Protein AF-A0A946DIP9-F1 (afdb_monomer_lite)

Radius of gyration: 18.05 Å; chains: 1; bounding box: 41×34×54 Å

pLDDT: mean 86.08, std 14.69, range [41.66, 98.25]

Foldseek 3Di:
DPPPDFKEKEKEWDWDFQLVCQCVVVVVPPDDSVVSLVVQQVVVCVVVVNPDSDGDPVRIQTFKMWIWIDDPPDIDTDIDGPDDDDPPQNHSVSRVVVVVVVCVVRVGHYHYDPPPD

Sequence (117 aa):
MKKTTMNVFAFQIKTVPDLDAGRKFWNLGNLGDEETGAVMHSKRRQETNSISNSLRQHFQKVVSISAVYRADENIKIWSFGEGTLSEIESTESGLLREFYRHIETHGPALVSWNGAA

Structure (mmCIF, N/CA/C/O backbone):
data_AF-A0A946DIP9-F1
#
_entry.id   AF-A0A946DIP9-F1
#
loop_
_atom_site.group_PDB
_atom_site.id
_atom_site.type_symbol
_atom_site.label_atom_id
_atom_site.label_alt_id
_atom_site.label_comp_id
_atom_site.label_asym_id
_atom_site.label_entity_id
_atom_site.label_seq_id
_atom_site.pdbx_PDB_ins_code
_atom_site.Cartn_x
_atom_site.Cartn_y
_atom_site.Cartn_z
_atom_site.occupancy
_atom_site.B_iso_or_equiv
_atom_site.auth_seq_id
_atom_site.auth_comp_id
_atom_site.auth_asym_id
_atom_site.auth_atom_id
_atom_site.pdbx_PDB_model_num
ATOM 1 N N . MET A 1 1 ? -23.112 6.268 33.426 1.00 47.03 1 MET A N 1
ATOM 2 C CA . MET A 1 1 ? -23.061 6.306 31.946 1.00 47.03 1 MET A CA 1
ATOM 3 C C . MET A 1 1 ? -21.891 5.439 31.491 1.00 47.03 1 MET A C 1
ATOM 5 O O . MET A 1 1 ? -20.764 5.775 31.828 1.00 47.03 1 MET A O 1
ATOM 9 N N . LYS A 1 2 ? -22.122 4.301 30.817 1.00 50.41 2 LYS A N 1
ATOM 10 C CA . LYS A 1 2 ? -21.024 3.512 30.226 1.00 50.41 2 LYS A CA 1
ATOM 11 C C . LYS A 1 2 ? -20.497 4.288 29.020 1.00 50.41 2 LYS A C 1
ATOM 13 O O . LYS A 1 2 ? -21.230 4.484 28.053 1.00 50.41 2 LYS A O 1
ATOM 18 N N . LYS A 1 3 ? -19.259 4.777 29.097 1.00 57.69 3 LYS A N 1
ATOM 19 C CA . LYS A 1 3 ? -18.584 5.400 27.956 1.00 57.69 3 LYS A CA 1
ATOM 20 C C . LYS A 1 3 ? -18.417 4.296 26.913 1.00 57.69 3 LYS A C 1
ATOM 22 O O . LYS A 1 3 ? -17.703 3.335 27.162 1.00 57.69 3 LYS A O 1
ATOM 27 N N . THR A 1 4 ? -19.151 4.371 25.807 1.00 57.84 4 THR A N 1
ATOM 28 C CA . THR A 1 4 ? -18.975 3.414 24.709 1.00 57.84 4 THR A CA 1
ATOM 29 C C . THR A 1 4 ? -17.699 3.831 23.996 1.00 57.84 4 THR A C 1
ATOM 31 O O . THR A 1 4 ? -17.671 4.839 23.292 1.00 57.84 4 THR A O 1
ATOM 34 N N . THR A 1 5 ? -16.596 3.158 24.297 1.00 65.25 5 THR A N 1
ATOM 35 C CA . THR A 1 5 ? -15.295 3.457 23.711 1.00 65.25 5 THR A CA 1
ATOM 36 C C . THR A 1 5 ? -15.175 2.727 22.385 1.00 65.25 5 THR A C 1
ATOM 38 O O . THR A 1 5 ? -15.084 1.512 22.330 1.00 65.25 5 THR A O 1
ATOM 41 N N . MET A 1 6 ? -15.215 3.488 21.294 1.00 82.12 6 MET A N 1
ATOM 42 C CA . MET A 1 6 ? -15.003 2.951 19.954 1.00 82.12 6 MET A CA 1
ATOM 43 C C . MET A 1 6 ? -13.554 2.461 19.809 1.00 82.12 6 MET A C 1
ATOM 45 O O . MET A 1 6 ? -12.618 3.184 20.180 1.00 82.12 6 MET A O 1
ATOM 49 N N . ASN A 1 7 ? -13.382 1.254 19.266 1.00 90.00 7 ASN A N 1
ATOM 50 C CA . ASN A 1 7 ? -12.073 0.733 18.882 1.00 90.00 7 ASN A CA 1
ATOM 51 C C . ASN A 1 7 ? -11.547 1.537 17.691 1.00 90.00 7 ASN A C 1
ATOM 53 O O . ASN A 1 7 ? -12.286 1.785 16.737 1.00 90.00 7 ASN A O 1
ATOM 57 N N . VAL A 1 8 ? -10.282 1.945 17.740 1.00 93.19 8 VAL A N 1
ATOM 58 C CA . VAL A 1 8 ? -9.651 2.745 16.682 1.00 93.19 8 VAL A CA 1
ATOM 59 C C . VAL A 1 8 ? -8.438 2.002 16.163 1.00 93.19 8 VAL A C 1
ATOM 61 O O . VAL A 1 8 ? -7.604 1.556 16.948 1.00 93.19 8 VAL A O 1
ATOM 64 N N . PHE A 1 9 ? -8.328 1.909 14.844 1.00 93.31 9 PHE A N 1
ATOM 65 C CA . PHE A 1 9 ? -7.161 1.383 14.162 1.00 93.31 9 PHE A CA 1
ATOM 66 C C . PHE A 1 9 ? -6.549 2.487 13.306 1.00 93.31 9 PHE A C 1
ATOM 68 O O . PHE A 1 9 ? -7.043 2.807 12.224 1.00 93.31 9 PHE A O 1
ATOM 75 N N . ALA A 1 10 ? -5.508 3.117 13.848 1.00 93.62 10 ALA A N 1
ATOM 76 C CA . ALA A 1 10 ? -4.766 4.175 13.186 1.00 93.62 10 ALA A CA 1
ATOM 77 C C . ALA A 1 10 ? -3.556 3.576 12.470 1.00 93.62 10 ALA A C 1
ATOM 79 O O . ALA A 1 10 ? -2.758 2.899 13.112 1.00 93.62 10 ALA A O 1
ATOM 80 N N . PHE A 1 11 ? -3.402 3.804 11.169 1.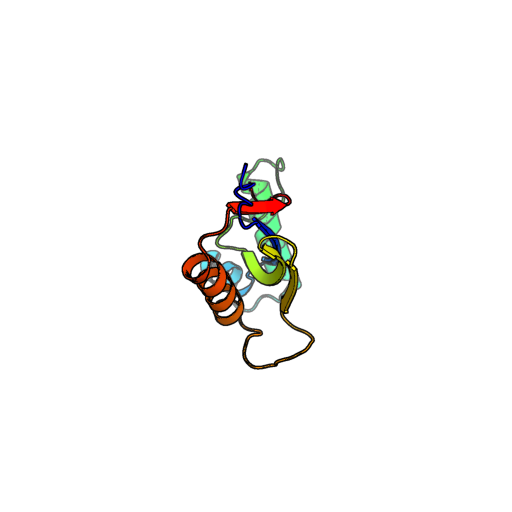00 93.12 11 PHE A N 1
ATOM 81 C CA . PHE A 1 11 ? -2.367 3.138 10.379 1.00 93.12 11 PHE A CA 1
ATOM 82 C C . PHE A 1 11 ? -1.759 4.026 9.292 1.00 93.12 11 PHE A C 1
ATOM 84 O O . PHE A 1 11 ? -2.320 5.047 8.878 1.00 93.12 11 PHE A O 1
ATOM 91 N N . GLN A 1 12 ? -0.592 3.596 8.819 1.00 92.69 12 GLN A N 1
ATOM 92 C CA . GLN A 1 12 ? 0.097 4.135 7.659 1.00 92.69 12 GLN A CA 1
ATOM 93 C C . GLN A 1 12 ? 0.593 2.987 6.776 1.00 92.69 12 GLN A C 1
ATOM 95 O O . GLN A 1 12 ? 1.159 2.013 7.272 1.00 92.69 12 GLN A O 1
ATOM 100 N N . ILE A 1 13 ? 0.417 3.133 5.464 1.00 91.12 13 ILE A N 1
ATOM 101 C CA . ILE A 1 13 ? 0.904 2.181 4.462 1.00 91.12 13 ILE A CA 1
ATOM 102 C C . ILE A 1 13 ? 2.079 2.826 3.734 1.00 91.12 13 ILE A C 1
ATOM 104 O O . ILE A 1 13 ? 2.010 3.979 3.302 1.00 91.12 13 ILE A O 1
ATOM 108 N N . LYS A 1 14 ? 3.186 2.094 3.621 1.00 91.12 14 LYS A N 1
ATOM 109 C CA . LYS A 1 14 ? 4.362 2.513 2.860 1.00 91.12 14 LYS A CA 1
ATOM 110 C C . LYS A 1 14 ? 4.480 1.679 1.602 1.00 91.12 14 LYS A C 1
ATOM 112 O O . LYS A 1 14 ? 4.412 0.450 1.649 1.00 91.12 14 LYS A O 1
ATOM 117 N N . THR A 1 15 ? 4.676 2.375 0.491 1.00 92.19 15 THR A N 1
ATOM 118 C CA . THR A 1 15 ? 4.809 1.777 -0.829 1.00 92.19 15 THR A CA 1
ATOM 119 C C . THR A 1 15 ? 6.110 2.195 -1.498 1.00 92.19 15 THR A C 1
ATOM 121 O O . THR A 1 15 ? 6.679 3.247 -1.197 1.00 92.19 15 THR A O 1
ATOM 124 N N . VAL A 1 16 ? 6.565 1.356 -2.421 1.00 93.75 16 VAL A N 1
ATOM 125 C CA . VAL A 1 16 ? 7.614 1.655 -3.404 1.00 93.75 16 VAL A CA 1
ATOM 126 C C . VAL A 1 16 ? 7.035 1.482 -4.812 1.00 93.75 16 VAL A C 1
ATOM 128 O O . VAL A 1 16 ? 5.964 0.883 -4.951 1.00 93.75 16 VAL A O 1
ATOM 131 N N . PRO A 1 17 ? 7.683 1.996 -5.870 1.00 96.31 17 PRO A N 1
ATOM 132 C CA . PRO A 1 17 ? 7.284 1.678 -7.236 1.00 96.31 17 PRO A CA 1
ATOM 133 C C . PRO A 1 17 ? 7.282 0.165 -7.484 1.00 96.31 17 PRO A C 1
ATOM 135 O O . PRO A 1 17 ? 8.263 -0.517 -7.192 1.00 96.31 17 PRO A O 1
ATOM 138 N N . ASP A 1 18 ? 6.197 -0.355 -8.052 1.00 96.62 18 ASP A N 1
ATOM 139 C CA . ASP A 1 18 ? 6.156 -1.723 -8.567 1.00 96.62 18 ASP A CA 1
ATOM 140 C C . ASP A 1 18 ? 6.853 -1.764 -9.934 1.00 96.62 18 ASP A C 1
ATOM 142 O O . ASP A 1 18 ? 6.256 -1.504 -10.986 1.00 96.62 18 ASP A O 1
ATOM 146 N N . LEU A 1 19 ? 8.158 -2.033 -9.898 1.00 96.94 19 LEU A N 1
ATOM 147 C CA . LEU A 1 19 ? 9.013 -2.054 -11.082 1.00 96.94 19 LEU A CA 1
ATOM 148 C C . LEU A 1 19 ? 8.652 -3.201 -12.031 1.00 96.94 19 LEU A C 1
ATOM 150 O O . LEU A 1 19 ? 8.752 -3.033 -13.246 1.00 96.94 19 LEU A O 1
ATOM 154 N N . ASP A 1 20 ? 8.179 -4.334 -11.512 1.00 95.69 20 ASP A N 1
ATOM 155 C CA . ASP A 1 20 ? 7.777 -5.479 -12.333 1.00 95.69 20 ASP A CA 1
ATOM 156 C C . ASP A 1 20 ? 6.494 -5.163 -13.106 1.00 95.69 20 ASP A C 1
ATOM 158 O O . ASP A 1 20 ? 6.418 -5.390 -14.322 1.00 95.69 20 ASP A O 1
ATOM 162 N N . ALA A 1 21 ? 5.513 -4.546 -12.438 1.00 96.12 21 ALA A N 1
ATOM 163 C CA . ALA A 1 21 ? 4.325 -4.018 -13.102 1.00 96.12 21 ALA A CA 1
ATOM 164 C C . ALA A 1 21 ? 4.693 -2.948 -14.139 1.00 96.12 21 ALA A C 1
ATOM 166 O O . ALA A 1 21 ? 4.170 -2.974 -15.256 1.00 96.12 21 ALA A O 1
ATOM 167 N N . GLY A 1 22 ? 5.624 -2.045 -13.809 1.00 97.12 22 GLY A N 1
ATOM 168 C CA . GLY A 1 22 ? 6.128 -1.026 -14.730 1.00 97.12 22 GLY A CA 1
ATOM 169 C C . GLY A 1 22 ? 6.762 -1.625 -15.990 1.00 97.12 22 GLY A C 1
ATOM 170 O O . GLY A 1 22 ? 6.370 -1.274 -17.108 1.00 97.12 22 GLY A O 1
ATOM 171 N N . ARG A 1 23 ? 7.689 -2.580 -15.831 1.00 97.62 23 ARG A N 1
ATOM 172 C CA . ARG A 1 23 ? 8.333 -3.282 -16.955 1.00 97.62 23 ARG A CA 1
ATOM 173 C C . ARG A 1 23 ? 7.317 -3.962 -17.854 1.00 97.62 23 ARG A C 1
ATOM 175 O O . ARG A 1 23 ? 7.398 -3.826 -19.076 1.00 97.62 23 ARG A O 1
ATOM 182 N N . LYS A 1 24 ? 6.344 -4.652 -17.255 1.00 96.75 24 LYS A N 1
ATOM 183 C CA . LYS A 1 24 ? 5.291 -5.362 -17.984 1.00 96.75 24 LYS A CA 1
ATOM 184 C C . LYS A 1 24 ? 4.354 -4.407 -18.721 1.00 96.75 24 LYS A C 1
ATOM 186 O O . LYS A 1 24 ? 4.038 -4.650 -19.882 1.00 96.75 24 LYS A O 1
ATOM 191 N N . PHE A 1 25 ? 3.915 -3.330 -18.073 1.00 96.94 25 PHE A N 1
ATOM 192 C CA . PHE A 1 25 ? 2.918 -2.416 -18.634 1.00 96.94 25 PHE A CA 1
ATOM 193 C C . PHE A 1 25 ? 3.458 -1.604 -19.817 1.00 96.94 25 PHE A C 1
ATOM 195 O O . PHE A 1 25 ? 2.760 -1.436 -20.815 1.00 96.94 25 PHE A O 1
ATOM 202 N N . TRP A 1 26 ? 4.706 -1.130 -19.736 1.00 96.38 26 TRP A N 1
ATOM 203 C CA . TRP A 1 26 ? 5.335 -0.340 -20.804 1.00 96.38 26 TRP A CA 1
ATOM 204 C C . TRP A 1 26 ? 6.281 -1.142 -21.706 1.00 96.38 26 TRP A C 1
ATOM 206 O O . TRP A 1 26 ? 6.971 -0.544 -22.529 1.00 96.38 26 TRP A O 1
ATOM 216 N N . ASN A 1 27 ? 6.297 -2.473 -21.582 1.00 97.06 27 ASN A N 1
ATOM 217 C CA . ASN A 1 27 ? 7.144 -3.372 -22.369 1.00 97.06 27 ASN A CA 1
ATOM 218 C 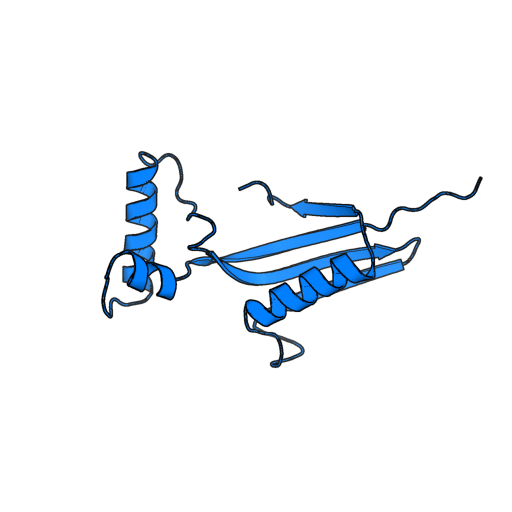C . ASN A 1 27 ? 8.631 -2.959 -22.355 1.00 97.06 27 ASN A C 1
ATOM 220 O O . ASN A 1 27 ? 9.269 -2.820 -23.398 1.00 97.06 27 ASN A O 1
ATOM 224 N N . LEU A 1 28 ? 9.173 -2.727 -21.157 1.00 96.31 28 LEU A N 1
ATOM 225 C CA . LEU A 1 28 ? 10.520 -2.172 -20.958 1.00 96.31 28 LEU A CA 1
ATOM 226 C C . LEU A 1 28 ? 11.639 -3.226 -20.997 1.00 96.31 28 LEU A C 1
ATOM 228 O O . LEU A 1 28 ? 12.806 -2.892 -20.814 1.00 96.31 28 LEU A O 1
ATOM 232 N N . GLY A 1 29 ? 11.304 -4.499 -21.222 1.00 94.69 29 GLY A N 1
ATOM 233 C CA . GLY A 1 29 ? 12.276 -5.590 -21.230 1.00 94.69 29 GLY A CA 1
ATOM 234 C C . GLY A 1 29 ? 13.042 -5.691 -19.907 1.00 94.69 29 GLY A C 1
ATOM 235 O O . GLY A 1 29 ? 12.443 -5.647 -18.835 1.00 94.69 29 GLY A O 1
ATOM 236 N N . ASN A 1 30 ? 14.368 -5.804 -19.999 1.00 92.94 30 ASN A N 1
ATOM 237 C CA . ASN A 1 30 ? 15.263 -6.022 -18.858 1.00 92.94 30 ASN A CA 1
ATOM 238 C C . ASN A 1 30 ? 15.976 -4.738 -18.398 1.00 92.94 30 ASN A C 1
ATOM 240 O O . ASN A 1 30 ? 17.111 -4.816 -17.931 1.00 92.94 30 ASN A O 1
ATOM 244 N N . LEU A 1 31 ? 15.352 -3.562 -18.557 1.00 96.44 31 LEU A N 1
ATOM 245 C CA . LEU A 1 31 ? 15.891 -2.321 -17.984 1.00 96.44 31 LEU A CA 1
ATOM 246 C C . LEU A 1 31 ? 16.182 -2.492 -16.487 1.00 96.44 31 LEU A C 1
ATOM 248 O O . LEU A 1 31 ? 15.420 -3.158 -15.770 1.00 96.44 31 LEU A O 1
ATOM 252 N N . GLY A 1 32 ? 17.248 -1.848 -16.010 1.00 97.75 32 GLY A N 1
ATOM 253 C CA . GLY A 1 32 ? 17.600 -1.817 -14.595 1.00 97.75 32 GLY A CA 1
ATOM 254 C C . GLY A 1 32 ? 16.503 -1.177 -13.743 1.00 97.75 32 GLY A C 1
ATOM 255 O O . GLY A 1 32 ? 15.599 -0.509 -14.254 1.00 97.75 32 GLY A O 1
ATOM 256 N N . ASP A 1 33 ? 16.547 -1.405 -12.431 1.00 97.44 33 ASP A N 1
ATOM 257 C CA . ASP A 1 33 ? 15.527 -0.899 -11.501 1.00 97.44 33 ASP A CA 1
ATOM 258 C C . ASP A 1 33 ? 15.437 0.631 -11.516 1.00 97.44 33 ASP A C 1
ATOM 260 O O . ASP A 1 33 ? 14.343 1.196 -11.588 1.00 97.44 33 ASP A O 1
ATOM 264 N N . GLU A 1 34 ? 16.590 1.301 -11.527 1.00 97.50 34 GLU A N 1
ATOM 265 C CA . GLU A 1 34 ? 16.682 2.761 -11.590 1.00 97.50 34 GLU A CA 1
ATOM 266 C C . GLU A 1 34 ? 16.086 3.312 -12.893 1.00 97.50 34 GLU A C 1
ATOM 268 O O . GLU A 1 34 ? 15.24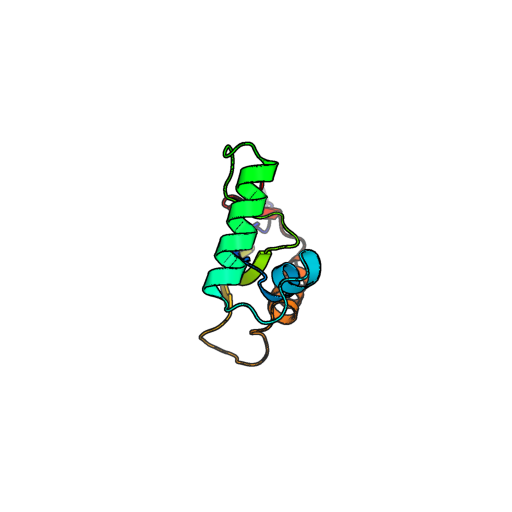9 4.217 -12.871 1.00 97.50 34 GLU A O 1
ATOM 273 N N . GLU A 1 35 ? 16.457 2.724 -14.032 1.00 98.12 35 GLU A N 1
ATOM 274 C CA . GLU A 1 35 ? 15.970 3.124 -15.357 1.00 98.12 35 GLU A CA 1
ATOM 275 C C . GLU A 1 35 ? 14.464 2.884 -15.487 1.00 98.12 35 GLU A C 1
ATOM 277 O O . GLU A 1 35 ? 13.726 3.743 -15.976 1.00 98.12 35 GLU A O 1
ATOM 282 N N . THR A 1 36 ? 13.990 1.740 -14.988 1.00 98.25 36 THR A N 1
ATOM 283 C CA . THR A 1 36 ? 12.565 1.407 -14.935 1.00 98.25 36 THR A CA 1
ATOM 284 C C . THR A 1 36 ? 11.817 2.457 -14.120 1.00 98.25 36 THR A C 1
ATOM 286 O O . THR A 1 36 ? 10.884 3.073 -14.636 1.00 98.25 36 THR A O 1
ATOM 289 N N . GLY A 1 37 ? 12.255 2.739 -12.889 1.00 97.44 37 GLY A N 1
ATOM 290 C CA . GLY A 1 37 ? 11.639 3.756 -12.033 1.00 97.44 37 GLY A CA 1
ATOM 291 C C . GLY A 1 37 ? 11.627 5.147 -12.679 1.00 97.44 37 GLY A C 1
ATOM 292 O O . GLY A 1 37 ? 10.609 5.848 -12.641 1.00 97.44 37 GLY A O 1
ATOM 293 N N . ALA A 1 38 ? 12.715 5.530 -13.352 1.00 97.44 38 ALA A N 1
ATOM 294 C CA . ALA A 1 38 ? 12.798 6.789 -14.088 1.00 97.44 38 ALA A CA 1
ATOM 295 C C . ALA A 1 38 ? 11.762 6.867 -15.221 1.00 97.44 38 ALA A C 1
ATOM 297 O O . ALA A 1 38 ? 11.088 7.896 -15.371 1.00 97.44 38 ALA A O 1
ATOM 298 N N . VAL A 1 39 ? 11.575 5.780 -15.981 1.00 97.88 39 VAL A N 1
ATOM 299 C CA . VAL A 1 39 ? 10.534 5.689 -17.014 1.00 97.88 39 VAL A CA 1
ATOM 300 C C . VAL A 1 39 ? 9.142 5.811 -16.396 1.00 97.88 39 VAL A C 1
ATOM 302 O O . VAL A 1 39 ? 8.346 6.617 -16.883 1.00 97.88 39 VAL A O 1
ATOM 305 N N . MET A 1 40 ? 8.854 5.092 -15.305 1.00 98.00 40 MET A N 1
ATOM 306 C CA . MET A 1 40 ? 7.549 5.142 -14.626 1.00 98.00 40 MET A CA 1
ATOM 307 C C . MET A 1 40 ? 7.188 6.571 -14.198 1.00 98.00 40 MET A C 1
ATOM 309 O O . MET A 1 40 ? 6.102 7.072 -14.502 1.00 98.00 40 MET A O 1
ATOM 313 N N . HIS A 1 41 ? 8.118 7.275 -13.547 1.00 97.19 41 HIS A N 1
ATOM 314 C CA . HIS A 1 41 ? 7.892 8.658 -13.128 1.00 97.19 41 HIS A CA 1
ATOM 315 C C . HIS A 1 41 ? 7.841 9.636 -14.312 1.00 97.19 41 HIS A C 1
ATOM 317 O O . HIS A 1 41 ? 7.066 10.592 -14.284 1.00 97.19 41 HIS A O 1
ATOM 323 N N . SER A 1 42 ? 8.609 9.398 -15.380 1.00 97.00 42 SER A N 1
ATOM 324 C CA . SER A 1 42 ? 8.518 10.185 -16.617 1.00 97.00 42 SER A CA 1
ATOM 325 C C . SER A 1 42 ? 7.136 10.062 -17.263 1.00 97.00 42 SER A C 1
ATOM 327 O O . SER A 1 42 ? 6.516 11.078 -17.582 1.00 97.00 42 SER A O 1
ATOM 329 N N . LYS A 1 43 ? 6.606 8.836 -17.372 1.00 96.56 43 LYS A N 1
ATOM 330 C CA . LYS A 1 43 ? 5.244 8.578 -17.859 1.00 96.56 43 LYS A CA 1
ATOM 331 C C . LYS A 1 43 ? 4.208 9.274 -16.987 1.00 96.56 43 LYS A C 1
ATOM 333 O O . LYS A 1 43 ? 3.336 9.961 -17.512 1.00 96.56 43 LYS A O 1
ATOM 338 N N . ARG A 1 44 ? 4.357 9.210 -15.661 1.00 96.50 44 ARG A N 1
ATOM 339 C CA . ARG A 1 44 ? 3.434 9.883 -14.743 1.00 96.50 44 ARG A CA 1
ATOM 340 C C . ARG A 1 44 ? 3.435 11.407 -14.890 1.00 96.50 44 ARG A C 1
ATOM 342 O O . ARG A 1 44 ? 2.368 12.022 -14.862 1.00 96.50 44 ARG A O 1
ATOM 349 N N . ARG A 1 45 ? 4.602 12.026 -15.080 1.00 96.81 45 ARG A N 1
ATOM 350 C CA . ARG A 1 45 ? 4.685 13.470 -15.346 1.00 96.81 45 ARG A CA 1
ATOM 351 C C . ARG A 1 45 ? 4.049 13.834 -16.683 1.00 96.81 45 ARG A C 1
ATOM 353 O O . ARG A 1 45 ? 3.303 14.803 -16.732 1.00 96.81 45 ARG A O 1
ATOM 360 N N . GLN A 1 46 ? 4.263 13.038 -17.732 1.00 96.44 46 GLN A N 1
ATOM 361 C CA . GLN A 1 46 ? 3.597 13.244 -19.026 1.00 96.44 46 GLN A CA 1
ATOM 362 C C . GLN A 1 46 ? 2.069 13.168 -18.886 1.00 96.44 46 GLN A C 1
ATOM 364 O O . GLN A 1 46 ? 1.367 14.059 -19.347 1.00 96.44 46 GLN A O 1
ATOM 369 N N . GLU A 1 47 ? 1.552 12.162 -18.175 1.00 95.69 47 GLU A N 1
ATOM 370 C CA . GLU A 1 47 ? 0.110 11.995 -17.936 1.00 95.69 47 GLU A CA 1
ATOM 371 C C . GLU A 1 47 ? -0.528 13.143 -17.142 1.00 95.69 47 GLU A C 1
ATOM 373 O O . GLU A 1 47 ? -1.731 13.370 -17.249 1.00 95.69 47 GLU A O 1
ATOM 378 N N . THR A 1 48 ? 0.244 13.828 -16.298 1.00 95.94 48 THR A N 1
ATOM 379 C CA . THR A 1 48 ? -0.262 14.875 -15.393 1.00 95.94 48 THR A CA 1
ATOM 380 C C . THR A 1 48 ? 0.104 16.280 -15.822 1.00 95.94 48 THR A C 1
ATOM 382 O O . THR A 1 48 ? -0.174 17.212 -15.073 1.00 95.94 48 THR A O 1
ATOM 385 N N . ASN A 1 49 ? 0.765 16.452 -16.968 1.00 96.12 49 ASN A N 1
ATOM 386 C CA . ASN A 1 49 ? 1.396 17.721 -17.336 1.00 96.12 49 ASN A CA 1
ATOM 387 C C . ASN A 1 49 ? 2.297 18.260 -16.204 1.00 96.12 49 ASN A C 1
ATOM 389 O O . ASN A 1 49 ? 2.267 19.440 -15.866 1.00 96.12 49 ASN A O 1
ATOM 393 N N . SER A 1 50 ? 3.070 17.364 -15.586 1.00 94.31 50 SER A N 1
ATOM 394 C CA . SER A 1 50 ? 3.997 17.625 -14.476 1.00 94.31 50 SER A CA 1
ATOM 395 C C . SER A 1 50 ? 3.361 18.109 -13.164 1.00 94.31 50 SER A C 1
ATOM 397 O O . SER A 1 50 ? 4.091 18.488 -12.252 1.00 94.31 50 SER A O 1
ATOM 399 N N . ILE A 1 51 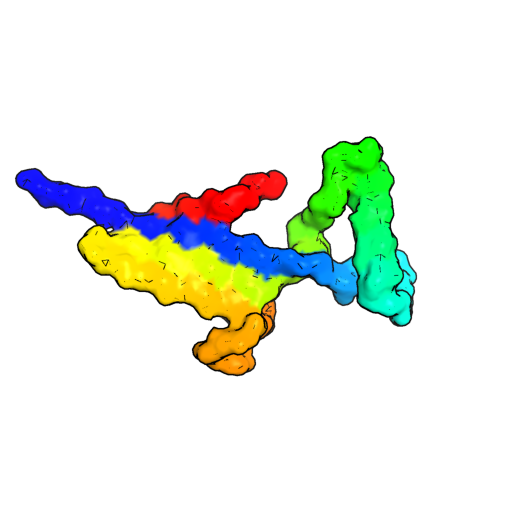? 2.031 18.049 -13.020 1.00 94.88 51 ILE A N 1
ATOM 400 C CA . ILE A 1 51 ? 1.327 18.450 -11.787 1.00 94.88 51 ILE A CA 1
ATOM 401 C C . ILE A 1 51 ? 1.585 17.462 -10.639 1.00 94.88 51 ILE A C 1
ATOM 403 O O . ILE A 1 51 ? 1.591 17.850 -9.472 1.00 94.88 51 ILE A O 1
ATOM 407 N N . SER A 1 52 ? 1.798 16.177 -10.940 1.00 88.94 52 SER A N 1
ATOM 408 C CA . SER A 1 52 ? 2.019 15.153 -9.917 1.00 88.94 52 SER A CA 1
ATOM 409 C C . SER A 1 52 ? 3.080 14.145 -10.340 1.00 88.94 52 SER A C 1
ATOM 411 O O . SER A 1 52 ? 3.110 13.671 -11.475 1.00 88.94 52 SER A O 1
ATOM 413 N N . ASN A 1 53 ? 3.941 13.783 -9.388 1.00 90.12 53 ASN A N 1
ATOM 414 C CA . ASN A 1 53 ? 4.949 12.738 -9.558 1.00 90.12 53 ASN A CA 1
ATOM 415 C C . ASN A 1 53 ? 4.539 11.404 -8.900 1.00 90.12 53 ASN A C 1
ATOM 417 O O . ASN A 1 53 ? 5.262 10.416 -9.025 1.00 90.12 53 ASN A O 1
ATOM 421 N N . SER A 1 54 ? 3.392 11.364 -8.211 1.00 91.44 54 SER A N 1
ATOM 422 C CA . SER A 1 54 ? 2.896 10.175 -7.510 1.00 91.44 54 SER A CA 1
ATOM 423 C C . SER A 1 54 ? 2.375 9.148 -8.504 1.00 91.44 54 SER A C 1
ATOM 425 O O . SER A 1 54 ? 1.483 9.457 -9.294 1.00 91.44 54 SER A O 1
ATOM 427 N N . LEU A 1 55 ? 2.913 7.930 -8.469 1.00 94.50 55 LEU A N 1
ATOM 428 C CA . LEU A 1 55 ? 2.473 6.836 -9.335 1.00 94.50 55 LEU A CA 1
ATOM 429 C C . LEU A 1 55 ? 1.023 6.432 -9.028 1.00 94.50 55 LEU A C 1
ATOM 431 O O . LEU A 1 55 ? 0.555 6.578 -7.898 1.00 94.50 55 LEU A O 1
ATOM 435 N N . ARG A 1 56 ? 0.311 5.905 -10.032 1.00 92.56 56 ARG A N 1
ATOM 436 C CA . ARG A 1 56 ? -1.034 5.335 -9.839 1.00 92.56 56 ARG A CA 1
ATOM 437 C C . ARG A 1 56 ? -0.967 4.144 -8.888 1.00 92.56 56 ARG A C 1
ATOM 439 O O . ARG A 1 56 ? 0.049 3.465 -8.831 1.00 92.56 56 ARG A O 1
ATOM 446 N N . GLN A 1 57 ? -2.067 3.863 -8.196 1.00 91.56 57 GLN A N 1
ATOM 447 C CA . GLN A 1 57 ? -2.109 2.844 -7.144 1.00 91.56 57 GLN A CA 1
ATOM 448 C C . GLN A 1 57 ? -1.654 1.449 -7.607 1.00 91.56 57 GLN A C 1
ATOM 450 O O . GLN A 1 57 ? -0.940 0.781 -6.879 1.00 91.56 57 GLN A O 1
ATOM 455 N N . HIS A 1 58 ? -1.977 1.031 -8.835 1.00 92.75 58 HIS A N 1
ATOM 456 C CA . HIS A 1 58 ? -1.540 -0.263 -9.386 1.00 92.75 58 HIS A CA 1
ATOM 457 C C . HIS A 1 58 ? -0.051 -0.323 -9.784 1.00 92.75 58 HIS A C 1
ATOM 459 O O . HIS A 1 58 ? 0.410 -1.359 -10.243 1.00 92.75 58 HIS A O 1
ATOM 465 N N . PHE A 1 59 ? 0.689 0.782 -9.654 1.00 96.62 59 PHE A N 1
ATOM 466 C CA . PHE A 1 59 ? 2.148 0.845 -9.798 1.00 96.62 59 PHE A CA 1
ATOM 467 C C . PHE A 1 59 ? 2.847 1.053 -8.452 1.00 96.62 59 PHE A C 1
ATOM 469 O O . PHE A 1 59 ? 4.012 1.449 -8.411 1.00 96.62 59 PHE A O 1
ATOM 476 N N . GLN A 1 60 ? 2.128 0.857 -7.352 1.00 94.19 60 GLN A N 1
ATOM 477 C CA . GLN A 1 60 ? 2.661 0.942 -6.007 1.00 94.19 60 GLN A CA 1
ATOM 478 C C . GLN A 1 60 ? 2.617 -0.444 -5.376 1.00 94.19 60 GLN A C 1
ATOM 480 O O . GLN A 1 60 ? 1.570 -1.082 -5.372 1.00 94.19 60 GLN A O 1
ATOM 485 N N . LYS A 1 61 ? 3.747 -0.867 -4.816 1.00 93.62 61 LYS A N 1
ATOM 486 C CA . LYS A 1 61 ? 3.909 -2.118 -4.080 1.00 93.62 61 LYS A CA 1
ATOM 487 C C . LYS A 1 61 ? 4.013 -1.817 -2.594 1.00 93.62 61 LYS A C 1
ATOM 489 O O . LYS A 1 61 ? 4.874 -1.027 -2.195 1.00 93.62 61 LYS A O 1
ATOM 494 N N . VAL A 1 62 ? 3.163 -2.422 -1.771 1.00 92.12 62 VAL A N 1
ATOM 495 C CA . VAL A 1 62 ? 3.213 -2.284 -0.308 1.00 92.12 62 VAL A CA 1
ATOM 496 C C . VAL A 1 62 ? 4.424 -3.029 0.246 1.00 92.12 62 VAL A C 1
ATOM 498 O O . VAL A 1 62 ? 4.589 -4.225 0.024 1.00 92.12 62 VAL A O 1
ATOM 501 N N . VAL A 1 63 ? 5.255 -2.314 1.003 1.00 91.81 63 VAL A N 1
ATOM 502 C CA . VAL A 1 63 ? 6.466 -2.862 1.648 1.00 91.81 63 VAL A CA 1
ATOM 503 C C . VAL A 1 63 ? 6.388 -2.838 3.168 1.00 91.81 63 VAL A C 1
ATOM 505 O O . VAL A 1 63 ? 7.119 -3.557 3.846 1.00 91.81 63 VAL A O 1
ATOM 508 N N . SER A 1 64 ? 5.503 -2.009 3.726 1.00 90.00 64 SER A N 1
ATOM 509 C CA . SER A 1 64 ? 5.283 -1.958 5.165 1.00 90.00 64 SER A CA 1
ATOM 510 C C . SER A 1 64 ? 3.922 -1.369 5.511 1.00 90.00 64 SER A C 1
ATOM 512 O O . SER A 1 64 ? 3.406 -0.485 4.821 1.00 90.00 64 SER A O 1
ATOM 514 N N . ILE A 1 65 ? 3.365 -1.851 6.619 1.00 89.88 65 ILE A N 1
ATOM 515 C CA . ILE A 1 65 ? 2.174 -1.307 7.261 1.00 89.88 65 ILE A CA 1
ATOM 516 C C . ILE A 1 65 ? 2.501 -1.129 8.741 1.00 89.88 65 ILE A C 1
ATOM 518 O O . ILE A 1 65 ? 2.822 -2.094 9.434 1.00 89.88 65 ILE A O 1
ATOM 522 N N . SER A 1 66 ? 2.399 0.099 9.239 1.00 89.31 66 SER A N 1
ATOM 523 C CA . SER A 1 66 ? 2.525 0.395 10.666 1.00 89.31 66 SER A CA 1
ATOM 524 C C . SER A 1 66 ? 1.184 0.841 11.220 1.00 89.31 66 SER A C 1
ATOM 526 O O . SER A 1 66 ? 0.431 1.555 10.552 1.00 89.31 66 SER A O 1
ATOM 528 N N . ALA A 1 67 ? 0.856 0.397 12.433 1.00 90.69 67 ALA A N 1
ATOM 529 C CA . ALA A 1 67 ? -0.437 0.692 13.017 1.00 90.69 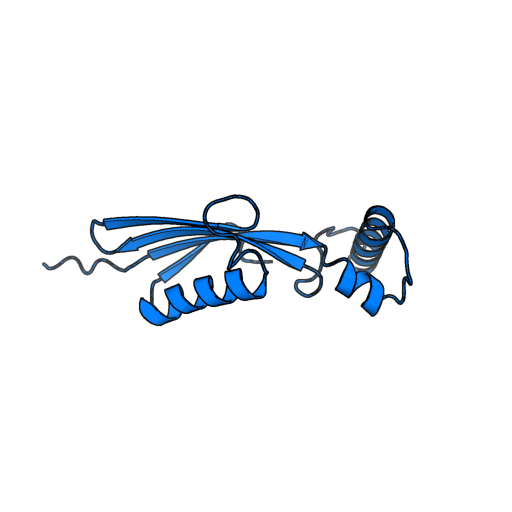67 ALA A CA 1
ATOM 530 C C . ALA A 1 67 ? -0.442 0.717 14.547 1.00 90.69 67 ALA A C 1
ATOM 532 O O . ALA A 1 67 ? 0.309 0.017 15.227 1.00 90.69 67 ALA A O 1
ATOM 533 N N . VAL A 1 68 ? -1.362 1.514 15.080 1.00 91.62 68 VAL A N 1
ATOM 534 C CA . VAL A 1 68 ? -1.727 1.573 16.490 1.00 91.62 68 VAL A CA 1
ATOM 535 C C . VAL A 1 68 ? -3.201 1.217 16.602 1.00 91.62 68 VAL A C 1
ATOM 537 O O . VAL A 1 68 ? -4.065 1.847 15.989 1.00 91.62 68 VAL A O 1
ATOM 540 N N . TYR A 1 69 ? -3.487 0.205 17.407 1.00 91.00 69 TYR A N 1
ATOM 541 C CA . TYR A 1 69 ? -4.835 -0.226 17.721 1.00 91.00 69 TYR A CA 1
ATOM 542 C C . TYR A 1 69 ? -5.168 0.105 19.164 1.00 91.00 69 TYR A C 1
ATOM 544 O O . TYR A 1 69 ? -4.468 -0.300 20.093 1.00 91.00 69 TYR A O 1
ATOM 552 N N . ARG A 1 70 ? -6.262 0.832 19.350 1.00 91.06 70 ARG A N 1
ATOM 553 C CA . ARG A 1 70 ? -6.785 1.195 20.658 1.00 91.06 70 ARG A CA 1
ATOM 554 C C . ARG A 1 70 ? -8.108 0.476 20.877 1.00 91.06 70 ARG A C 1
ATOM 556 O O . ARG A 1 70 ? -9.058 0.720 20.135 1.00 91.06 70 ARG A O 1
ATOM 563 N N . ALA A 1 71 ? -8.160 -0.355 21.913 1.00 87.38 71 ALA A N 1
ATOM 564 C CA . ALA A 1 71 ? -9.370 -1.016 22.392 1.00 87.38 71 ALA A CA 1
ATOM 565 C C . ALA A 1 71 ? -9.596 -0.655 23.859 1.00 87.38 71 ALA A C 1
ATOM 567 O O . ALA A 1 71 ? -8.817 -1.049 24.726 1.00 87.38 71 ALA A O 1
ATOM 568 N N . ASP A 1 72 ? -10.647 0.116 24.130 1.00 84.44 72 ASP A N 1
ATOM 569 C CA . ASP A 1 72 ? -10.935 0.679 25.452 1.00 84.44 72 ASP A CA 1
ATOM 570 C C . ASP A 1 72 ? -9.733 1.435 26.056 1.00 84.44 72 ASP A C 1
ATOM 572 O O . ASP A 1 72 ? -9.357 2.503 25.562 1.00 84.44 72 ASP A O 1
ATOM 576 N N . GLU A 1 73 ? -9.131 0.915 27.124 1.00 83.56 73 GLU A N 1
ATOM 577 C CA . GLU A 1 73 ? -7.944 1.486 27.780 1.00 83.56 73 GLU A CA 1
ATOM 578 C C . GLU A 1 73 ? -6.633 0.835 27.308 1.00 83.56 73 GLU A C 1
ATOM 580 O O . GLU A 1 73 ? -5.548 1.281 27.672 1.00 83.56 73 GLU A O 1
ATOM 585 N N . ASN A 1 74 ? -6.718 -0.192 26.459 1.00 85.88 74 ASN A N 1
ATOM 586 C CA . ASN A 1 74 ? -5.565 -0.918 25.946 1.00 85.88 74 ASN A CA 1
ATOM 587 C C . ASN A 1 74 ? -5.083 -0.335 24.616 1.00 85.88 74 ASN A C 1
ATOM 589 O O . ASN A 1 74 ? -5.874 -0.032 23.717 1.00 85.88 74 ASN A O 1
ATOM 593 N N . ILE A 1 75 ? -3.761 -0.265 24.469 1.00 89.00 75 ILE A N 1
ATOM 594 C CA . ILE A 1 75 ? -3.082 0.106 23.228 1.00 89.00 75 ILE A CA 1
ATOM 595 C C . ILE A 1 75 ? -2.212 -1.069 22.790 1.00 89.00 75 ILE A C 1
ATOM 597 O O . ILE A 1 75 ? -1.450 -1.621 23.582 1.00 89.00 75 ILE A O 1
ATOM 601 N N . LYS A 1 76 ? -2.315 -1.436 21.515 1.00 85.75 76 LYS A N 1
ATOM 602 C CA . LYS A 1 76 ? -1.414 -2.370 20.840 1.00 85.75 76 LYS A CA 1
ATOM 603 C C . LYS A 1 76 ? -0.745 -1.648 19.678 1.00 85.75 76 LYS A C 1
ATOM 605 O O . LYS A 1 76 ? -1.400 -0.901 18.955 1.00 85.75 76 LYS A O 1
ATOM 610 N N . ILE A 1 77 ? 0.554 -1.862 19.517 1.00 84.19 77 ILE A N 1
ATOM 611 C CA . ILE A 1 77 ? 1.357 -1.266 18.448 1.00 84.19 77 ILE A CA 1
ATOM 612 C C . ILE A 1 77 ? 1.910 -2.406 17.604 1.00 84.19 77 ILE A C 1
ATOM 614 O O . ILE A 1 77 ? 2.453 -3.366 18.152 1.00 84.19 77 ILE A O 1
ATOM 618 N N . TRP A 1 78 ? 1.772 -2.285 16.288 1.00 73.81 78 TRP A N 1
ATOM 619 C CA . TRP A 1 78 ? 2.257 -3.266 15.326 1.00 73.81 78 TRP A CA 1
ATOM 620 C C . TRP A 1 78 ? 2.997 -2.574 14.185 1.00 73.81 78 TRP A C 1
ATOM 622 O O . TRP A 1 78 ? 2.640 -1.472 13.762 1.00 73.81 78 TRP A O 1
ATOM 632 N N . SER A 1 79 ? 4.019 -3.246 13.668 1.00 68.81 79 SER A N 1
ATOM 633 C CA . SER A 1 79 ? 4.686 -2.874 12.428 1.00 68.81 79 SER A CA 1
ATOM 634 C C . SER A 1 79 ? 4.964 -4.150 11.653 1.00 68.81 79 SER A C 1
ATOM 636 O O . SER A 1 79 ? 5.650 -5.033 12.159 1.00 68.81 79 SER A O 1
ATOM 638 N N . PHE A 1 80 ? 4.422 -4.235 10.446 1.00 67.56 80 PHE A N 1
ATOM 639 C CA . PHE A 1 80 ? 4.645 -5.330 9.512 1.00 67.56 80 PHE A CA 1
ATOM 640 C C . PHE A 1 80 ? 5.509 -4.807 8.360 1.00 67.56 80 PHE A C 1
ATOM 642 O O . PHE A 1 80 ? 5.298 -3.682 7.886 1.00 67.56 80 PHE A O 1
ATOM 649 N N . GLY A 1 81 ? 6.496 -5.580 7.912 1.00 60.16 81 GLY A N 1
ATOM 650 C CA . GLY A 1 81 ? 7.350 -5.191 6.789 1.00 60.16 81 GLY A CA 1
ATOM 651 C C . GLY A 1 81 ? 8.680 -5.930 6.739 1.00 60.16 81 GLY A C 1
ATOM 652 O O . GLY A 1 81 ? 9.024 -6.711 7.626 1.00 60.16 81 GLY A O 1
ATOM 653 N N . GLU A 1 82 ? 9.435 -5.662 5.681 1.00 53.31 82 GLU A N 1
ATOM 654 C CA . GLU A 1 82 ? 10.773 -6.210 5.482 1.00 53.31 82 GLU A CA 1
ATOM 655 C C . GLU A 1 82 ? 11.735 -5.644 6.548 1.00 53.31 82 GLU A C 1
ATOM 657 O O . GLU A 1 82 ? 11.936 -4.432 6.625 1.00 53.31 82 GLU A O 1
ATOM 662 N N . GLY A 1 83 ? 12.297 -6.507 7.410 1.00 53.19 83 GLY A N 1
ATOM 663 C CA . GLY A 1 83 ? 13.417 -6.132 8.285 1.00 53.19 83 GLY A CA 1
ATOM 664 C C . GLY A 1 83 ? 13.371 -6.494 9.776 1.00 53.19 83 GLY A C 1
ATOM 665 O O . GLY A 1 83 ? 14.435 -6.418 10.384 1.00 53.19 83 GLY A O 1
ATOM 666 N N . THR A 1 84 ? 12.258 -6.903 10.417 1.00 43.84 84 THR A N 1
ATOM 667 C CA . THR A 1 84 ? 12.326 -7.601 11.738 1.00 43.84 84 THR A CA 1
ATOM 668 C C . THR A 1 84 ? 11.025 -8.280 12.213 1.00 43.84 84 THR A C 1
ATOM 670 O O . THR A 1 84 ? 9.938 -7.734 12.068 1.00 43.84 84 THR A O 1
ATOM 673 N N . LEU A 1 85 ? 11.204 -9.437 12.882 1.00 41.66 85 LEU A N 1
ATOM 674 C CA . LEU A 1 85 ? 10.266 -10.277 13.664 1.00 41.66 85 LEU A CA 1
ATOM 675 C C . LEU A 1 85 ? 9.119 -10.991 12.924 1.00 41.66 85 LEU A C 1
ATOM 677 O O . LEU A 1 85 ? 8.061 -11.243 13.488 1.00 41.66 85 LEU A O 1
ATOM 681 N N . SER A 1 86 ? 9.353 -11.404 11.686 1.00 46.34 86 SER A N 1
ATOM 682 C CA . SER A 1 86 ? 9.200 -12.795 11.222 1.00 46.34 86 SER A CA 1
ATOM 683 C C . SER A 1 86 ? 9.295 -12.787 9.700 1.00 46.34 86 SER A C 1
ATOM 685 O O . SER A 1 86 ? 8.574 -12.074 9.010 1.00 46.34 86 SER A O 1
ATOM 687 N N . GLU A 1 87 ? 10.214 -13.576 9.157 1.00 51.16 87 GLU A N 1
ATOM 688 C CA . GLU A 1 87 ? 10.480 -13.679 7.713 1.00 51.16 87 GLU A CA 1
ATOM 689 C C . GLU A 1 87 ? 9.303 -14.293 6.924 1.00 51.16 87 GLU A C 1
ATOM 691 O O . GLU A 1 87 ? 9.361 -14.418 5.706 1.00 51.16 87 GLU A O 1
ATOM 696 N N . ILE A 1 88 ? 8.221 -14.672 7.609 1.00 47.41 88 ILE A N 1
ATOM 697 C CA . ILE A 1 88 ? 7.096 -15.435 7.060 1.00 47.41 88 ILE A CA 1
ATOM 698 C C . ILE A 1 88 ? 6.059 -14.513 6.376 1.00 47.41 88 ILE A C 1
ATOM 700 O O . ILE A 1 88 ? 5.295 -14.981 5.533 1.00 47.41 88 ILE A O 1
ATOM 704 N N . GLU A 1 89 ? 6.066 -13.198 6.647 1.00 53.78 89 GLU A N 1
ATOM 705 C CA . GLU A 1 89 ? 5.044 -12.244 6.161 1.00 53.78 89 GLU A CA 1
ATOM 706 C C . GLU A 1 89 ? 5.598 -11.016 5.410 1.00 53.78 89 GLU A C 1
ATOM 708 O O . GLU A 1 89 ? 4.876 -10.046 5.188 1.00 53.78 89 GLU A O 1
ATOM 713 N N . SER A 1 90 ? 6.858 -11.037 4.963 1.00 63.34 90 SER A N 1
ATOM 714 C CA . SER A 1 90 ? 7.489 -9.899 4.261 1.00 63.34 90 SER A CA 1
ATOM 715 C C . SER A 1 90 ? 6.993 -9.672 2.825 1.00 63.34 90 SER A C 1
ATOM 717 O O . SER A 1 90 ? 7.347 -8.674 2.199 1.00 63.34 90 SER A O 1
ATOM 719 N N . THR A 1 91 ? 6.162 -10.567 2.278 1.00 83.94 91 THR A N 1
ATOM 720 C CA . THR A 1 91 ? 5.525 -10.337 0.973 1.00 83.94 91 THR A CA 1
ATOM 721 C C . THR A 1 91 ? 4.364 -9.357 1.111 1.00 83.94 91 THR A C 1
ATOM 723 O O . THR A 1 91 ? 3.614 -9.418 2.082 1.00 83.94 91 THR A O 1
ATOM 726 N N . GLU A 1 92 ? 4.129 -8.527 0.091 1.00 89.56 92 GLU A N 1
ATOM 727 C CA . GLU A 1 92 ? 2.955 -7.640 0.025 1.00 89.56 92 GLU A CA 1
ATOM 728 C C . GLU A 1 92 ? 1.646 -8.384 0.343 1.00 89.56 92 GLU A C 1
ATOM 730 O O . GLU A 1 92 ? 0.806 -7.895 1.095 1.00 89.56 92 GLU A O 1
ATOM 735 N N . SER A 1 93 ? 1.500 -9.615 -0.158 1.00 90.88 93 SER A N 1
ATOM 736 C CA . SER A 1 93 ? 0.322 -10.444 0.109 1.00 90.88 93 SER A CA 1
ATOM 737 C C . SER A 1 93 ? 0.162 -10.836 1.584 1.00 90.88 93 SER A C 1
ATOM 739 O O . SER A 1 93 ? -0.967 -10.910 2.068 1.00 90.88 93 SER A O 1
ATOM 741 N N . GLY A 1 94 ? 1.266 -11.072 2.300 1.00 88.06 94 GLY A N 1
ATOM 742 C CA . GLY A 1 94 ? 1.269 -11.353 3.737 1.00 88.06 94 GLY A CA 1
ATOM 743 C C . GLY A 1 94 ? 0.862 -10.119 4.536 1.00 88.06 94 GLY A C 1
ATOM 744 O O . GLY A 1 94 ? -0.080 -10.183 5.323 1.00 88.06 94 GLY A O 1
ATOM 745 N N . LEU A 1 95 ? 1.479 -8.973 4.228 1.00 88.31 95 LEU A N 1
ATOM 746 C CA . LEU A 1 95 ? 1.162 -7.683 4.849 1.00 88.31 95 LEU A CA 1
ATOM 747 C C . LEU A 1 95 ? -0.324 -7.326 4.702 1.00 88.31 95 LEU A C 1
ATOM 749 O O . LEU A 1 95 ? -0.989 -6.981 5.680 1.00 88.31 95 LEU A O 1
ATOM 753 N N . LEU A 1 96 ? -0.861 -7.435 3.482 1.00 91.25 96 LEU A N 1
ATOM 754 C CA . LEU A 1 96 ? -2.266 -7.138 3.209 1.00 91.25 96 LEU A CA 1
ATOM 755 C C . LEU A 1 96 ? -3.197 -8.117 3.928 1.00 91.25 96 LEU A C 1
ATOM 757 O O . LEU A 1 96 ? -4.193 -7.688 4.510 1.00 91.25 96 LEU A O 1
ATOM 761 N N . ARG A 1 97 ? -2.874 -9.416 3.930 1.00 91.50 97 ARG A N 1
ATOM 762 C CA . ARG A 1 97 ? -3.677 -10.436 4.618 1.00 91.50 97 ARG A CA 1
ATOM 763 C C . ARG A 1 97 ? -3.812 -10.124 6.103 1.00 91.50 97 ARG A C 1
ATOM 765 O O . ARG A 1 97 ? -4.928 -10.119 6.612 1.00 91.50 97 ARG A O 1
ATOM 772 N N . GLU A 1 98 ? -2.710 -9.819 6.774 1.00 86.69 98 GLU A N 1
ATOM 773 C CA . GLU A 1 98 ? -2.721 -9.502 8.202 1.00 86.69 98 GLU A CA 1
ATOM 774 C C . GLU A 1 98 ? -3.436 -8.190 8.513 1.00 86.69 98 GLU A C 1
ATOM 776 O O . GLU A 1 98 ? -4.185 -8.104 9.493 1.00 86.69 98 GLU A O 1
ATOM 781 N N . PHE A 1 99 ? -3.264 -7.181 7.658 1.00 90.38 99 PHE A N 1
ATOM 782 C CA . PHE A 1 99 ? -3.977 -5.916 7.778 1.00 90.38 99 PHE A CA 1
ATOM 783 C C . PHE A 1 99 ? -5.498 -6.111 7.694 1.00 90.38 99 PHE A C 1
ATOM 785 O O . PHE A 1 99 ? -6.225 -5.686 8.597 1.00 90.38 99 PHE A O 1
ATOM 792 N N . TYR A 1 100 ? -5.982 -6.814 6.665 1.00 92.44 100 TYR A N 1
ATOM 793 C CA . TYR A 1 100 ? -7.411 -7.095 6.509 1.00 92.44 100 TYR A CA 1
ATOM 794 C C . TYR A 1 100 ? -7.944 -8.022 7.604 1.00 92.44 100 TYR A C 1
ATOM 796 O O . TYR A 1 100 ? -9.009 -7.744 8.154 1.00 92.44 100 TYR A O 1
ATOM 804 N N . ARG A 1 101 ? -7.175 -9.037 8.021 1.00 89.75 101 ARG A N 1
ATOM 805 C CA . ARG A 1 101 ? -7.536 -9.916 9.144 1.00 89.75 101 ARG A CA 1
ATOM 806 C C . ARG A 1 101 ? -7.804 -9.118 10.422 1.00 89.75 101 ARG A C 1
ATOM 808 O O . ARG A 1 101 ? -8.772 -9.406 11.129 1.00 89.75 101 ARG A O 1
ATOM 815 N N . HIS A 1 102 ? -6.989 -8.103 10.725 1.00 85.56 102 HIS A N 1
ATOM 816 C CA . HIS A 1 102 ? -7.207 -7.243 11.894 1.00 85.56 102 HIS A CA 1
ATOM 817 C C . HIS A 1 102 ? -8.481 -6.401 11.778 1.00 85.56 102 HIS A C 1
ATOM 819 O O . HIS A 1 102 ? -9.198 -6.276 12.776 1.00 85.56 102 HIS A O 1
ATOM 825 N N . ILE A 1 103 ? -8.773 -5.863 10.589 1.00 90.81 103 ILE A N 1
ATOM 826 C CA . ILE A 1 103 ? -9.992 -5.088 10.321 1.00 90.81 103 ILE A CA 1
ATOM 827 C C . ILE A 1 103 ? -11.232 -5.968 10.495 1.00 90.81 103 ILE A C 1
ATOM 829 O O . ILE A 1 103 ? -12.141 -5.602 11.238 1.00 90.81 103 ILE A O 1
ATOM 833 N N . GLU A 1 104 ? -11.248 -7.138 9.858 1.00 92.19 104 GLU A N 1
ATOM 834 C CA . GLU A 1 104 ? -12.378 -8.073 9.884 1.00 92.19 104 GLU A CA 1
ATOM 835 C C . GLU A 1 104 ? -12.649 -8.611 11.291 1.00 92.19 104 GLU A C 1
ATOM 837 O O . GLU A 1 104 ? -13.797 -8.677 11.722 1.00 92.19 104 GLU A O 1
ATOM 842 N N . THR A 1 105 ? -11.591 -8.949 12.034 1.00 87.44 105 THR A N 1
ATOM 843 C CA . THR A 1 105 ? -11.726 -9.537 13.376 1.00 87.44 105 THR A CA 1
ATOM 844 C C . THR A 1 105 ? -12.297 -8.545 14.392 1.00 87.44 105 THR A C 1
ATOM 846 O O . THR A 1 105 ? -13.037 -8.943 15.289 1.00 87.44 105 THR A O 1
ATOM 849 N N . HIS A 1 106 ? -11.939 -7.260 14.293 1.00 84.81 106 HIS A N 1
ATOM 850 C CA . HIS A 1 106 ? -12.207 -6.288 15.360 1.00 84.81 106 HIS A CA 1
ATOM 851 C C . HIS A 1 106 ? -13.212 -5.191 14.986 1.00 84.81 106 HIS A C 1
ATOM 853 O O . HIS A 1 106 ? -13.633 -4.445 15.872 1.00 84.81 106 HIS A O 1
ATOM 859 N N . GLY A 1 107 ? -13.563 -5.058 13.701 1.00 87.44 107 GLY A N 1
ATOM 860 C CA . GLY A 1 107 ? -14.453 -4.017 13.176 1.00 87.44 107 GLY A CA 1
ATOM 861 C C . GLY A 1 107 ? -14.161 -2.588 13.669 1.00 87.44 107 GLY A C 1
ATOM 862 O O . GLY A 1 107 ? -15.102 -1.911 14.088 1.00 87.44 107 GLY A O 1
ATOM 863 N N . PRO A 1 108 ? -12.898 -2.113 13.703 1.00 91.62 108 PRO A N 1
ATOM 864 C CA . PRO A 1 108 ? -12.587 -0.820 14.297 1.00 91.62 108 PRO A CA 1
ATOM 865 C C . PRO A 1 108 ? -12.902 0.353 13.372 1.00 91.62 108 PRO A C 1
ATOM 867 O O . PRO A 1 108 ? -12.961 0.215 12.151 1.00 91.62 108 PRO A O 1
ATOM 870 N N . ALA A 1 109 ? -12.993 1.550 13.949 1.00 93.06 109 ALA A N 1
ATOM 871 C CA . ALA A 1 109 ? -12.919 2.773 13.166 1.00 93.06 109 ALA A CA 1
ATOM 872 C C . ALA A 1 109 ? -11.510 2.939 12.587 1.00 93.06 109 ALA A C 1
ATOM 874 O O . ALA A 1 109 ? -10.514 2.883 13.314 1.00 93.06 109 ALA A O 1
ATOM 875 N N . LEU A 1 110 ? -11.436 3.161 11.279 1.00 93.62 110 LEU A N 1
ATOM 876 C CA . LEU A 1 110 ? -10.184 3.299 10.548 1.00 93.62 110 LEU A CA 1
ATOM 877 C C . LEU A 1 110 ? -9.733 4.757 10.514 1.00 93.62 110 LEU A C 1
ATOM 879 O O . LEU A 1 110 ? -10.501 5.646 10.151 1.00 93.62 110 LEU A O 1
ATOM 883 N N . VAL A 1 111 ? -8.468 4.990 10.858 1.00 94.06 111 VAL A N 1
ATOM 884 C CA . VAL A 1 111 ? -7.821 6.300 10.744 1.00 94.06 111 VAL A CA 1
ATOM 885 C C . VAL A 1 111 ? -6.538 6.130 9.938 1.00 94.06 111 VAL A C 1
ATOM 887 O O . VAL A 1 111 ? -5.593 5.494 10.386 1.00 94.06 111 VAL A O 1
ATOM 890 N N . SER A 1 112 ? -6.488 6.707 8.743 1.00 93.38 112 SER A N 1
ATOM 891 C CA . SER A 1 112 ? -5.283 6.695 7.907 1.00 93.38 112 SER A CA 1
ATOM 892 C C . SER A 1 112 ? -4.572 8.043 7.949 1.00 93.38 112 SER A C 1
ATOM 894 O O . SER A 1 112 ? -5.237 9.081 7.961 1.00 93.38 112 SER A O 1
ATOM 896 N N . TRP A 1 113 ? -3.244 8.048 7.847 1.00 87.44 113 TRP A N 1
ATOM 897 C C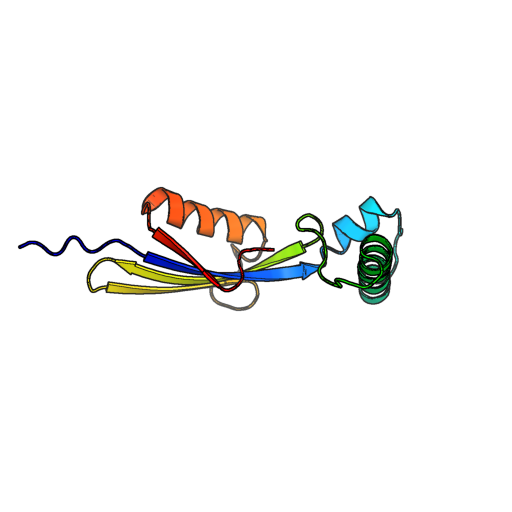A . TRP A 1 113 ? -2.479 9.274 7.607 1.00 87.44 113 TRP A CA 1
ATOM 898 C C . TRP A 1 113 ? -2.123 9.420 6.123 1.00 87.44 113 TRP A C 1
ATOM 900 O O . TRP A 1 113 ? -1.326 8.641 5.610 1.00 87.44 113 TRP A O 1
ATOM 910 N N . ASN A 1 114 ? -2.665 10.434 5.438 1.00 79.19 114 ASN A N 1
ATOM 911 C CA . ASN A 1 114 ? -2.507 10.634 3.985 1.00 79.19 114 ASN A CA 1
ATOM 912 C C . ASN A 1 114 ? -3.004 9.447 3.127 1.00 79.19 114 ASN A C 1
ATOM 914 O O . ASN A 1 114 ? -2.425 9.151 2.088 1.00 79.19 114 ASN A O 1
ATOM 918 N N . GLY A 1 115 ? -4.075 8.766 3.553 1.00 72.38 115 GLY A N 1
ATOM 919 C CA . GLY A 1 115 ? -4.669 7.650 2.800 1.00 72.38 115 GLY A CA 1
ATOM 920 C C . GLY A 1 115 ? -5.526 8.065 1.596 1.00 72.38 115 GLY A C 1
ATOM 921 O O . GLY A 1 115 ? -5.900 7.214 0.796 1.00 72.38 115 GLY A O 1
ATOM 922 N N . ALA A 1 116 ? -5.843 9.356 1.459 1.00 67.12 116 ALA A N 1
ATOM 923 C CA . ALA A 1 116 ? -6.482 9.906 0.270 1.00 67.12 116 ALA A CA 1
ATOM 924 C C . ALA A 1 116 ? -5.395 10.192 -0.777 1.00 67.12 116 ALA A C 1
ATOM 926 O O . ALA A 1 116 ? -4.679 11.188 -0.668 1.00 67.12 116 ALA A O 1
ATOM 927 N N . ALA A 1 117 ? -5.229 9.266 -1.720 1.00 54.12 117 ALA A N 1
ATOM 928 C CA . ALA A 1 117 ? -4.415 9.462 -2.918 1.00 54.12 117 ALA A CA 1
ATOM 929 C C . ALA A 1 117 ? -5.135 10.349 -3.943 1.00 54.12 117 ALA A C 1
ATOM 931 O O . ALA A 1 117 ? -6.381 10.253 -4.030 1.00 54.12 117 ALA A O 1
#

Secondary structure (DSSP, 8-state):
-------EEEEEEEEEE-HHHHHHHTT-TT--HHHHHHHHHHHHHHHHTTS--PPPGGGEEEEEEEEEEEETTEEEEEEEETTSS-TTS-SHHHHHHHHHHHHHHH-PEEEESS---